Protein AF-A0A6I5C0L5-F1 (afdb_monomer_lite)

Radius of gyration: 18.96 Å; chains: 1; bounding box: 39×38×45 Å

Secondary structure (DSSP, 8-state):
---SPPS-----SSPPSEEE--S-SSHHHHHHHHTT--SEEE---BTTBTT---PPP-TTS-HHHHHHHHHHHTT----TT--PPPPPSSPPSSTTPPP-----SSGGGSPPTT-

Structure (mmCIF, N/CA/C/O backbone):
data_AF-A0A6I5C0L5-F1
#
_entry.id   AF-A0A6I5C0L5-F1
#
loop_
_atom_site.group_PDB
_atom_site.id
_atom_site.type_symbol
_atom_site.label_atom_id
_atom_site.label_alt_id
_atom_site.label_comp_id
_atom_site.label_asym_id
_atom_site.label_entity_id
_atom_site.label_seq_id
_atom_site.pdbx_PDB_ins_code
_atom_site.Cartn_x
_atom_site.Cartn_y
_atom_site.Cartn_z
_atom_site.occupancy
_atom_site.B_iso_or_equiv
_atom_site.auth_seq_id
_atom_site.auth_comp_id
_atom_site.auth_asym_id
_atom_site.auth_atom_id
_atom_site.pdbx_PDB_model_num
ATOM 1 N N . PRO A 1 1 ? 7.438 11.434 10.493 1.00 45.00 1 PRO A N 1
ATOM 2 C CA . PRO A 1 1 ? 8.379 10.329 10.802 1.00 45.00 1 PRO A CA 1
ATOM 3 C C . PRO A 1 1 ? 7.677 8.964 10.660 1.00 45.00 1 PRO A C 1
ATOM 5 O O . PRO A 1 1 ? 6.575 8.820 11.174 1.00 45.00 1 PRO A O 1
ATOM 8 N N . GLY A 1 2 ? 8.251 8.012 9.911 1.00 60.47 2 GLY A N 1
ATOM 9 C CA . GLY A 1 2 ? 7.703 6.647 9.762 1.00 60.47 2 GLY A CA 1
ATOM 10 C C . GLY A 1 2 ? 7.030 6.299 8.424 1.00 60.47 2 GLY A C 1
ATOM 11 O O . GLY A 1 2 ? 6.466 5.222 8.307 1.00 60.47 2 GLY A O 1
ATOM 12 N N . ARG A 1 3 ? 7.082 7.180 7.414 1.00 70.56 3 ARG A N 1
ATOM 13 C CA . ARG A 1 3 ? 6.610 6.896 6.038 1.00 70.56 3 ARG A CA 1
ATOM 14 C C . ARG A 1 3 ? 7.739 6.861 5.002 1.00 70.56 3 ARG A C 1
ATOM 16 O O . ARG A 1 3 ? 7.475 6.986 3.819 1.00 70.56 3 ARG A O 1
ATOM 23 N N . ALA A 1 4 ? 8.992 6.800 5.444 1.00 85.50 4 ALA A N 1
ATOM 24 C CA . ALA A 1 4 ? 10.105 6.637 4.518 1.00 85.50 4 ALA A CA 1
ATOM 25 C C . ALA A 1 4 ? 10.181 5.176 4.069 1.00 85.50 4 ALA A C 1
ATOM 27 O O . ALA A 1 4 ? 9.838 4.278 4.843 1.00 85.50 4 ALA A O 1
ATOM 28 N N . VAL A 1 5 ? 10.680 4.954 2.856 1.00 89.38 5 VAL A N 1
ATOM 29 C CA . VAL A 1 5 ? 11.069 3.617 2.409 1.00 89.38 5 VAL A CA 1
ATOM 30 C C . VAL A 1 5 ? 12.150 3.097 3.366 1.00 89.38 5 VAL A C 1
ATOM 32 O O . VAL A 1 5 ? 13.099 3.838 3.646 1.00 89.38 5 VAL A O 1
ATOM 35 N N . PRO A 1 6 ? 12.019 1.874 3.910 1.00 89.62 6 PRO A N 1
ATOM 36 C CA . PRO A 1 6 ? 13.048 1.307 4.773 1.00 89.62 6 PRO A CA 1
ATOM 37 C C . PRO A 1 6 ? 14.347 1.070 3.989 1.00 89.62 6 PRO A C 1
ATOM 39 O O . PRO A 1 6 ? 14.329 0.887 2.776 1.00 89.62 6 PRO A O 1
ATOM 42 N N . GLY A 1 7 ? 15.487 1.074 4.682 1.00 89.12 7 GLY A N 1
ATOM 43 C CA . GLY A 1 7 ? 16.784 0.818 4.042 1.00 89.12 7 GLY A CA 1
ATOM 44 C C . GLY A 1 7 ? 16.959 -0.631 3.573 1.00 89.12 7 GLY A C 1
ATOM 45 O O . GLY A 1 7 ? 17.709 -0.881 2.634 1.00 89.12 7 GLY A O 1
ATOM 46 N N . GLU A 1 8 ? 16.248 -1.569 4.201 1.00 90.94 8 GLU A N 1
ATOM 47 C CA . GLU A 1 8 ? 16.298 -3.001 3.912 1.00 90.94 8 GLU A CA 1
ATOM 48 C C . GLU A 1 8 ? 14.942 -3.674 4.185 1.00 90.94 8 GLU A C 1
ATOM 50 O O . GLU A 1 8 ? 14.106 -3.147 4.924 1.00 90.94 8 GLU A O 1
ATOM 55 N N . LEU A 1 9 ? 14.729 -4.852 3.591 1.00 91.12 9 LEU A N 1
ATOM 56 C CA . LEU A 1 9 ? 13.596 -5.729 3.887 1.00 91.12 9 LEU A CA 1
ATOM 57 C C . LEU A 1 9 ? 14.117 -6.990 4.570 1.00 91.12 9 LEU A C 1
ATOM 59 O O . LEU A 1 9 ? 14.944 -7.701 4.004 1.00 91.12 9 LEU A O 1
ATOM 63 N N . ALA A 1 10 ? 13.579 -7.311 5.745 1.00 91.62 10 ALA A N 1
ATOM 64 C CA . ALA A 1 10 ? 13.880 -8.547 6.469 1.00 91.62 10 ALA A CA 1
ATOM 65 C C . ALA A 1 10 ? 13.147 -9.764 5.861 1.00 91.62 10 ALA A C 1
ATOM 67 O O . ALA A 1 10 ? 12.440 -10.496 6.552 1.00 91.62 10 ALA A O 1
ATOM 68 N N . TRP A 1 11 ? 13.266 -9.959 4.544 1.00 94.25 11 TRP A N 1
ATOM 69 C CA . TRP A 1 11 ? 12.692 -11.100 3.834 1.00 94.25 11 TRP A CA 1
ATOM 70 C C . TRP A 1 11 ? 13.677 -12.271 3.836 1.00 94.25 11 TRP A C 1
ATOM 72 O O . TRP A 1 11 ? 14.730 -12.205 3.207 1.00 94.25 11 TRP A O 1
ATOM 82 N N . ALA A 1 12 ? 13.326 -13.349 4.536 1.00 94.31 12 ALA A N 1
ATOM 83 C CA . ALA A 1 12 ? 14.148 -14.560 4.634 1.00 94.31 12 ALA A CA 1
ATOM 84 C C . ALA A 1 12 ? 13.700 -15.690 3.684 1.00 94.31 12 ALA A C 1
ATOM 86 O O . ALA A 1 12 ? 14.277 -16.775 3.699 1.00 94.31 12 ALA A O 1
ATOM 87 N N . GLY A 1 13 ? 12.646 -15.462 2.895 1.00 94.94 13 GLY A N 1
ATOM 88 C CA . GLY A 1 13 ? 12.124 -16.439 1.944 1.00 94.94 13 GLY A CA 1
ATOM 89 C C . GLY A 1 13 ? 12.907 -16.482 0.625 1.00 94.94 13 GLY A C 1
ATOM 90 O O . GLY A 1 13 ? 13.796 -15.658 0.394 1.00 94.94 13 GLY A O 1
ATOM 91 N N . PRO A 1 14 ? 12.561 -17.413 -0.282 1.00 97.19 14 PRO A N 1
ATOM 92 C CA . PRO A 1 14 ? 13.064 -17.382 -1.655 1.00 97.19 14 PRO A CA 1
ATOM 93 C C . PRO A 1 14 ? 12.613 -16.101 -2.387 1.00 97.19 14 PRO A C 1
ATOM 95 O O . PRO A 1 14 ? 11.717 -15.404 -1.897 1.00 97.19 14 PRO A O 1
ATOM 98 N N . PRO A 1 15 ? 13.195 -15.783 -3.562 1.00 97.81 15 PRO A N 1
ATOM 99 C CA . PRO A 1 15 ? 12.681 -14.720 -4.420 1.00 97.81 15 PRO A CA 1
ATOM 100 C C . PRO A 1 15 ? 11.169 -14.882 -4.646 1.00 97.81 15 PRO A C 1
ATOM 102 O O . PRO A 1 15 ? 10.743 -15.970 -5.041 1.00 97.81 15 PRO A O 1
ATOM 105 N N . PRO A 1 16 ? 10.347 -13.860 -4.354 1.00 97.81 16 PRO A N 1
ATOM 106 C CA . PRO A 1 16 ? 8.900 -13.997 -4.454 1.00 97.81 16 PRO A CA 1
ATOM 107 C C . PRO A 1 16 ? 8.448 -14.005 -5.917 1.00 97.81 16 PRO A C 1
ATOM 109 O O . PRO A 1 16 ? 9.027 -13.325 -6.758 1.00 97.81 16 PRO A O 1
ATOM 112 N N . ASP A 1 17 ? 7.361 -14.700 -6.240 1.00 98.06 17 ASP A N 1
ATOM 113 C CA . ASP A 1 17 ? 6.811 -14.650 -7.603 1.00 98.06 17 ASP A CA 1
ATOM 114 C C . ASP A 1 17 ? 6.358 -13.231 -7.978 1.00 98.06 17 ASP A C 1
ATOM 116 O O . ASP A 1 17 ? 6.529 -12.781 -9.112 1.00 98.06 17 ASP A O 1
ATOM 120 N N . VAL A 1 18 ? 5.810 -12.494 -7.008 1.00 97.69 18 VAL A N 1
ATOM 121 C CA . VAL A 1 18 ? 5.331 -11.124 -7.191 1.00 97.69 18 VAL A CA 1
ATOM 122 C C . VAL A 1 18 ? 5.768 -10.250 -6.020 1.00 97.69 18 VAL A C 1
ATOM 124 O O . VAL A 1 18 ? 5.573 -10.606 -4.860 1.00 97.69 18 VAL A O 1
ATOM 127 N N . ALA A 1 19 ? 6.301 -9.073 -6.330 1.00 97.25 19 ALA A N 1
ATOM 128 C CA . ALA A 1 19 ? 6.482 -7.977 -5.385 1.00 97.25 19 ALA A CA 1
ATOM 129 C C . ALA A 1 19 ? 5.622 -6.782 -5.821 1.00 97.25 19 ALA A C 1
ATOM 131 O O . ALA A 1 19 ? 5.560 -6.473 -7.010 1.00 97.25 19 ALA A O 1
ATOM 132 N N . VAL A 1 20 ? 4.965 -6.103 -4.878 1.00 97.56 20 VAL A N 1
ATOM 133 C CA . VAL A 1 20 ? 4.041 -4.992 -5.165 1.00 97.56 20 VAL A CA 1
ATOM 134 C C . VAL A 1 20 ? 4.457 -3.754 -4.376 1.00 97.56 20 VAL A C 1
ATOM 136 O O . VAL A 1 20 ? 4.538 -3.802 -3.149 1.00 97.56 20 VAL A O 1
ATOM 139 N N . ASP A 1 21 ? 4.707 -2.643 -5.068 1.00 96.56 21 ASP A N 1
ATOM 140 C CA . ASP A 1 21 ? 4.977 -1.344 -4.455 1.00 96.56 21 ASP A CA 1
ATOM 141 C C . ASP A 1 21 ? 3.677 -0.560 -4.231 1.00 96.56 21 ASP A C 1
ATOM 143 O O . ASP A 1 21 ? 3.133 0.054 -5.149 1.00 96.56 21 ASP A O 1
ATOM 147 N N . LEU A 1 22 ? 3.194 -0.572 -2.987 1.00 94.94 22 LEU A N 1
ATOM 148 C CA . LEU A 1 22 ? 2.097 0.277 -2.501 1.00 94.94 22 LEU A CA 1
ATOM 149 C C . LEU A 1 22 ? 2.601 1.334 -1.505 1.00 94.94 22 LEU A C 1
ATOM 151 O O . LEU A 1 22 ? 1.891 1.707 -0.573 1.00 94.94 22 LEU A O 1
ATOM 155 N N . HIS A 1 23 ? 3.856 1.766 -1.646 1.00 90.56 23 HIS A N 1
ATOM 156 C CA . HIS A 1 23 ? 4.475 2.741 -0.753 1.00 90.56 23 HIS A CA 1
ATOM 157 C C . HIS A 1 23 ? 4.750 4.067 -1.457 1.00 90.56 23 HIS A C 1
ATOM 159 O O . HIS A 1 23 ? 4.318 5.125 -0.997 1.00 90.56 23 HIS A O 1
ATOM 165 N N . GLY A 1 24 ? 5.516 4.011 -2.545 1.00 81.44 24 GLY A N 1
ATOM 166 C CA . GLY A 1 24 ? 6.034 5.185 -3.234 1.00 81.44 24 GLY A CA 1
ATOM 167 C C . GLY A 1 24 ? 5.776 5.142 -4.732 1.00 81.44 24 GLY A C 1
ATOM 168 O O . GLY A 1 24 ? 5.012 4.326 -5.236 1.00 81.44 24 GLY A O 1
ATOM 169 N N . ASN A 1 25 ? 6.411 6.066 -5.445 1.00 86.38 25 ASN A N 1
ATOM 170 C CA . ASN A 1 25 ? 6.267 6.211 -6.891 1.00 86.38 25 ASN A CA 1
ATOM 171 C C . ASN A 1 25 ? 7.605 6.182 -7.626 1.00 86.38 25 ASN A C 1
ATOM 173 O O . ASN A 1 25 ? 7.713 6.732 -8.720 1.00 86.38 25 ASN A O 1
ATOM 177 N N . GLY A 1 26 ? 8.654 5.642 -7.003 1.00 92.00 26 GLY A N 1
ATOM 178 C CA . GLY A 1 26 ? 9.993 5.905 -7.487 1.00 92.00 26 GLY A CA 1
ATOM 179 C C . GLY A 1 26 ? 11.090 5.000 -6.946 1.00 92.00 26 GLY A C 1
ATOM 180 O O . GLY A 1 26 ? 10.851 4.029 -6.228 1.00 92.00 26 GLY A O 1
ATOM 181 N N . PRO A 1 27 ? 12.347 5.329 -7.288 1.00 95.69 27 PRO A N 1
ATOM 182 C CA . PRO A 1 27 ? 13.456 4.396 -7.164 1.00 95.69 27 PRO A CA 1
ATOM 183 C C . PRO A 1 27 ? 13.738 3.832 -5.773 1.00 95.69 27 PRO A C 1
ATOM 185 O O . PRO A 1 27 ? 14.180 2.685 -5.735 1.00 95.69 27 PRO A O 1
ATOM 188 N N . PRO A 1 28 ? 13.545 4.558 -4.651 1.00 94.88 28 PRO A N 1
ATOM 189 C CA . PRO A 1 28 ? 13.832 3.994 -3.337 1.00 94.88 28 PRO A CA 1
ATOM 190 C C . PRO A 1 28 ? 13.078 2.683 -3.075 1.00 94.88 28 PRO A C 1
ATOM 192 O O . PRO A 1 28 ? 13.710 1.684 -2.741 1.00 94.88 28 PRO A O 1
ATOM 195 N N . SER A 1 29 ? 11.760 2.646 -3.294 1.00 95.19 29 SER A N 1
ATOM 196 C CA . SER A 1 29 ? 10.941 1.444 -3.090 1.00 95.19 29 SER A CA 1
ATOM 197 C C . SER A 1 29 ? 11.100 0.437 -4.230 1.00 95.19 29 SER A C 1
ATOM 199 O O . SER A 1 29 ? 11.224 -0.760 -3.971 1.00 95.19 29 SER A O 1
ATOM 201 N N . HIS A 1 30 ? 11.219 0.903 -5.480 1.00 96.56 30 HIS A N 1
ATOM 202 C CA . HIS A 1 30 ? 11.436 0.023 -6.634 1.00 96.56 30 HIS A CA 1
ATOM 203 C C . HIS A 1 30 ? 12.714 -0.810 -6.491 1.00 96.56 30 HIS A C 1
ATOM 205 O O . HIS A 1 30 ? 12.692 -2.021 -6.691 1.00 96.56 30 HIS A O 1
ATOM 211 N N . ARG A 1 31 ? 13.840 -0.171 -6.144 1.00 95.81 31 ARG A N 1
ATOM 212 C CA . ARG A 1 31 ? 15.141 -0.847 -6.011 1.00 95.81 31 ARG A CA 1
ATOM 213 C C . ARG A 1 31 ? 15.138 -1.831 -4.853 1.00 95.81 31 ARG A C 1
ATOM 215 O O . ARG A 1 31 ? 15.698 -2.915 -4.985 1.00 95.81 31 ARG A O 1
ATOM 222 N N . LEU A 1 32 ? 14.486 -1.462 -3.753 1.00 95.69 32 LEU A N 1
ATOM 223 C CA . LEU A 1 32 ? 14.363 -2.319 -2.586 1.00 95.69 32 LEU A CA 1
ATOM 224 C C . LEU A 1 32 ? 13.600 -3.611 -2.913 1.00 95.69 32 LEU A C 1
ATOM 226 O O . LEU A 1 32 ? 14.062 -4.697 -2.577 1.00 95.69 32 LEU A O 1
ATOM 230 N N . LEU A 1 33 ? 12.475 -3.508 -3.625 1.00 96.62 33 LEU A N 1
ATOM 231 C CA . LEU A 1 33 ? 11.709 -4.680 -4.056 1.00 96.62 33 LEU A CA 1
ATOM 232 C C . LEU A 1 33 ? 12.423 -5.466 -5.163 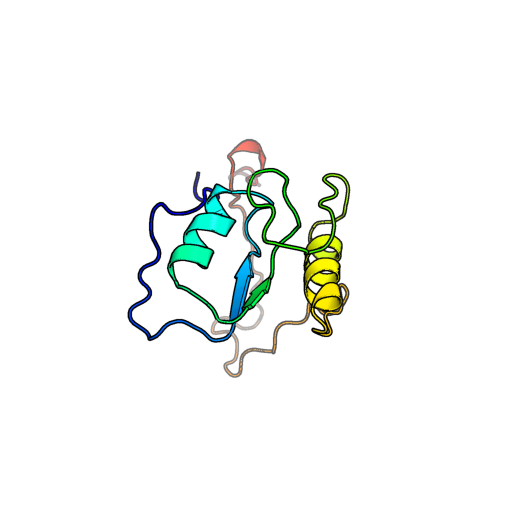1.00 96.62 33 LEU A C 1
ATOM 234 O O . LEU A 1 33 ? 12.439 -6.694 -5.126 1.00 96.62 33 LEU A O 1
ATOM 238 N N . ALA A 1 34 ? 13.067 -4.789 -6.117 1.00 95.88 34 ALA A N 1
ATOM 239 C CA . ALA A 1 34 ? 13.835 -5.439 -7.179 1.00 95.88 34 ALA A CA 1
ATOM 240 C C . ALA A 1 34 ? 15.016 -6.265 -6.636 1.00 95.88 34 ALA A C 1
ATOM 242 O O . ALA A 1 34 ? 15.353 -7.298 -7.214 1.00 95.88 34 ALA A O 1
ATOM 243 N N . ALA A 1 35 ? 15.614 -5.863 -5.507 1.00 96.00 35 ALA A N 1
ATOM 244 C CA . ALA A 1 35 ? 16.684 -6.614 -4.847 1.00 96.00 35 ALA A CA 1
ATOM 245 C C . ALA A 1 35 ? 16.237 -8.008 -4.363 1.00 96.00 35 ALA A C 1
ATOM 247 O O . ALA A 1 35 ? 17.063 -8.917 -4.281 1.00 96.00 35 ALA A O 1
ATOM 248 N N . LEU A 1 36 ? 14.934 -8.212 -4.126 1.00 96.44 36 LEU A N 1
ATOM 249 C CA . LEU A 1 36 ? 14.368 -9.533 -3.826 1.00 96.44 36 LEU A CA 1
ATOM 250 C C . LEU A 1 36 ? 14.334 -10.463 -5.053 1.00 96.44 36 LEU A C 1
ATOM 252 O O . LEU A 1 36 ? 14.080 -11.653 -4.896 1.00 96.44 36 LEU A O 1
ATOM 256 N N . ARG A 1 37 ? 14.619 -9.940 -6.256 1.00 96.38 37 ARG A N 1
ATOM 257 C CA . ARG A 1 37 ? 14.575 -10.632 -7.558 1.00 96.38 37 ARG A CA 1
ATOM 258 C C . ARG A 1 37 ? 13.229 -11.310 -7.847 1.00 96.38 37 ARG A C 1
ATOM 260 O O . ARG A 1 37 ? 13.215 -12.498 -8.174 1.00 96.38 37 ARG A O 1
ATOM 267 N N . PRO A 1 38 ? 12.104 -10.588 -7.728 1.00 97.62 38 PRO A N 1
ATOM 268 C CA . PRO A 1 38 ? 10.812 -11.190 -7.981 1.00 97.62 38 PRO A CA 1
ATOM 269 C C . PRO A 1 38 ? 10.645 -11.579 -9.453 1.00 97.62 38 PRO A C 1
ATOM 271 O O . PRO A 1 38 ? 11.216 -10.926 -10.329 1.00 97.62 38 PRO A O 1
ATOM 274 N N . ALA A 1 39 ? 9.806 -12.577 -9.744 1.00 97.00 39 ALA A N 1
ATOM 275 C CA . ALA A 1 39 ? 9.457 -12.881 -11.136 1.00 97.00 39 ALA A CA 1
ATOM 276 C C . ALA A 1 39 ? 8.658 -11.731 -11.781 1.00 97.00 39 ALA A C 1
ATOM 278 O O . ALA A 1 39 ? 8.781 -11.478 -12.980 1.00 97.00 39 ALA A O 1
ATOM 279 N N . ARG A 1 40 ? 7.859 -11.006 -10.985 1.00 97.06 40 ARG A N 1
ATOM 280 C CA . ARG A 1 40 ? 7.105 -9.814 -11.402 1.00 97.06 40 ARG A CA 1
ATOM 281 C C . ARG A 1 40 ? 7.176 -8.715 -10.342 1.00 97.06 40 ARG A C 1
ATOM 283 O O . ARG A 1 40 ? 6.978 -8.973 -9.158 1.00 97.06 40 ARG A O 1
ATOM 290 N N . LEU A 1 41 ? 7.386 -7.474 -10.774 1.00 97.44 41 LEU A N 1
ATOM 291 C CA . LEU A 1 41 ? 7.327 -6.286 -9.920 1.00 97.44 41 LEU A CA 1
ATOM 292 C C . LEU A 1 41 ? 6.177 -5.381 -10.370 1.00 97.44 41 LEU A C 1
ATOM 294 O O . LEU A 1 41 ? 6.175 -4.902 -11.503 1.00 97.44 41 LEU A O 1
ATOM 298 N N . PHE A 1 42 ? 5.204 -5.153 -9.488 1.00 98.12 42 PHE A N 1
ATOM 299 C CA . PHE A 1 42 ? 4.097 -4.228 -9.720 1.00 98.12 42 PHE A CA 1
ATOM 300 C C . PHE A 1 42 ? 4.443 -2.887 -9.093 1.00 98.12 42 PHE A C 1
ATOM 302 O O . PHE A 1 42 ? 4.577 -2.788 -7.876 1.00 98.12 42 PHE A O 1
ATOM 309 N N . ALA A 1 43 ? 4.596 -1.863 -9.919 1.00 98.06 43 ALA A N 1
ATOM 310 C CA . ALA A 1 43 ? 4.917 -0.514 -9.480 1.00 98.06 43 ALA A CA 1
ATOM 311 C C . ALA A 1 43 ? 4.517 0.487 -10.571 1.00 98.06 43 ALA A C 1
ATOM 313 O O . ALA A 1 43 ? 4.242 0.095 -11.704 1.00 98.06 43 ALA A O 1
ATOM 314 N N . PHE A 1 44 ? 4.472 1.776 -10.244 1.00 97.94 44 PHE A N 1
ATOM 315 C CA . PHE A 1 44 ? 4.287 2.817 -11.256 1.00 97.94 44 PHE A CA 1
ATOM 316 C C . PHE A 1 44 ? 5.537 2.937 -12.141 1.00 97.94 44 PHE A C 1
ATOM 318 O O . PHE A 1 44 ? 6.660 2.758 -11.663 1.00 97.94 44 PHE A O 1
ATOM 325 N N . ALA A 1 45 ? 5.364 3.267 -13.425 1.00 97.12 45 ALA A N 1
ATOM 326 C CA . ALA A 1 45 ? 6.506 3.576 -14.281 1.00 97.12 45 ALA A CA 1
ATOM 327 C C . ALA A 1 45 ? 7.252 4.804 -13.752 1.00 97.12 45 ALA A C 1
ATOM 329 O O . ALA A 1 45 ? 6.652 5.772 -13.274 1.00 97.12 45 ALA A O 1
ATOM 330 N N . HIS A 1 46 ? 8.580 4.774 -13.860 1.00 97.25 46 HIS A N 1
ATOM 331 C CA . HIS A 1 46 ? 9.416 5.878 -13.412 1.00 97.25 46 HIS A CA 1
ATOM 332 C C . HIS A 1 46 ? 10.706 5.986 -14.253 1.00 97.25 46 HIS A C 1
ATOM 334 O O . HIS A 1 46 ? 11.387 4.974 -14.439 1.00 97.25 46 HIS A O 1
ATOM 340 N N . PRO A 1 47 ? 11.126 7.193 -14.698 1.00 95.88 47 PRO A N 1
ATOM 341 C CA . PRO A 1 47 ? 12.293 7.374 -15.579 1.00 95.88 47 PRO A CA 1
ATOM 342 C C . PRO A 1 47 ? 13.608 6.777 -15.053 1.00 95.88 47 PRO A C 1
ATOM 344 O O . PRO A 1 47 ? 14.420 6.263 -15.813 1.00 95.88 47 PRO A O 1
ATOM 347 N N . TRP A 1 48 ? 13.826 6.823 -13.737 1.00 96.75 48 TRP A N 1
ATOM 348 C CA . TRP A 1 48 ? 15.015 6.256 -13.078 1.00 96.75 48 TRP A CA 1
ATOM 349 C C . TRP A 1 48 ? 14.956 4.741 -12.806 1.00 96.75 48 TRP A C 1
ATOM 351 O O . TRP A 1 48 ? 15.883 4.193 -12.208 1.00 96.75 48 TRP A O 1
ATOM 361 N N . THR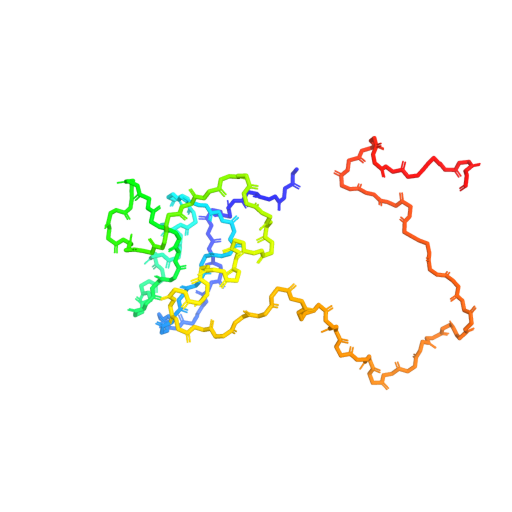 A 1 49 ? 13.883 4.069 -13.223 1.00 95.88 49 THR A N 1
ATOM 362 C CA . THR A 1 49 ? 13.730 2.605 -13.203 1.00 95.88 49 THR A CA 1
ATOM 363 C C . THR A 1 49 ? 12.995 2.152 -14.473 1.00 95.88 49 THR A C 1
ATOM 365 O O . THR A 1 49 ? 11.870 1.662 -14.390 1.00 95.88 49 THR A O 1
ATOM 368 N N . PRO A 1 50 ? 13.604 2.329 -15.660 1.00 93.62 50 PRO A N 1
ATOM 369 C CA . PRO A 1 50 ? 12.921 2.173 -16.948 1.00 93.62 50 PRO A CA 1
ATOM 370 C C . PRO A 1 50 ? 12.495 0.732 -17.271 1.00 93.62 50 PRO A C 1
ATOM 372 O O . PRO A 1 50 ? 11.697 0.530 -18.174 1.00 93.62 50 PRO A O 1
ATOM 375 N N . GLY A 1 51 ? 12.995 -0.269 -16.537 1.00 91.62 51 GLY A N 1
ATOM 376 C CA . GLY A 1 51 ? 12.557 -1.665 -16.671 1.00 91.62 51 GLY A CA 1
ATOM 377 C C . GLY A 1 51 ? 11.191 -1.970 -16.043 1.00 91.62 51 GLY A C 1
ATOM 378 O O . GLY A 1 51 ? 10.766 -3.119 -16.064 1.00 91.62 51 GLY A O 1
ATOM 379 N N . ILE A 1 52 ? 10.524 -0.975 -15.449 1.00 95.06 52 ILE A N 1
ATOM 380 C CA . ILE A 1 52 ? 9.181 -1.099 -14.873 1.00 95.06 52 ILE A CA 1
ATOM 381 C C . ILE A 1 52 ? 8.197 -0.397 -15.811 1.00 95.06 52 ILE A C 1
ATOM 383 O O . ILE A 1 52 ? 8.194 0.829 -15.902 1.00 95.06 52 ILE A O 1
ATOM 387 N N . GLU A 1 53 ? 7.352 -1.177 -16.485 1.00 93.19 53 GLU A N 1
ATOM 388 C CA . GLU A 1 53 ? 6.400 -0.689 -17.498 1.00 93.19 53 GLU A CA 1
ATOM 389 C C . GLU A 1 53 ? 5.125 -0.044 -16.945 1.00 93.19 53 GLU A C 1
ATOM 391 O O . GLU A 1 53 ? 4.354 0.481 -17.737 1.00 93.19 53 GLU A O 1
ATOM 396 N N . GLY A 1 54 ? 4.854 -0.158 -15.640 1.00 96.19 54 GLY A N 1
ATOM 397 C CA . GLY A 1 54 ? 3.548 0.112 -15.028 1.00 96.19 54 GLY A CA 1
ATOM 398 C C . GLY A 1 54 ? 2.897 1.460 -15.368 1.00 96.19 54 GLY A C 1
ATOM 399 O O . GLY A 1 54 ? 3.454 2.306 -16.060 1.00 96.19 54 GLY A O 1
ATOM 400 N N . PRO A 1 55 ? 1.684 1.728 -14.870 1.00 97.38 55 PRO A N 1
ATOM 401 C CA . PRO A 1 55 ? 0.972 2.923 -15.290 1.00 97.38 55 PRO A CA 1
ATOM 402 C C . PRO A 1 55 ? 1.704 4.194 -14.824 1.00 97.38 55 PRO A C 1
ATOM 404 O O . PRO A 1 55 ? 2.563 4.155 -13.941 1.00 97.38 55 PRO A O 1
ATOM 407 N N . ASN A 1 56 ? 1.347 5.348 -15.390 1.00 96.06 56 ASN A N 1
ATOM 408 C CA . ASN A 1 56 ? 1.904 6.630 -14.953 1.00 96.06 56 ASN A CA 1
ATOM 409 C C . ASN A 1 56 ? 1.405 7.017 -13.551 1.00 96.06 56 ASN A C 1
ATOM 411 O O . ASN A 1 56 ? 0.255 6.737 -13.176 1.00 96.06 56 ASN A O 1
ATOM 415 N N . TRP A 1 57 ? 2.266 7.696 -12.792 1.00 95.25 57 TRP A N 1
ATOM 416 C CA . TRP A 1 57 ? 1.913 8.314 -11.516 1.00 95.25 57 TRP A CA 1
ATOM 417 C C . TRP A 1 57 ? 1.229 9.671 -11.724 1.00 95.25 57 TRP A C 1
ATOM 419 O O . TRP A 1 57 ? 1.747 10.517 -12.450 1.00 95.25 57 TRP A O 1
ATOM 429 N N . PHE A 1 58 ? 0.122 9.906 -11.015 1.00 94.81 58 PHE A N 1
ATOM 430 C CA . PHE A 1 58 ? -0.567 11.200 -10.959 1.00 94.81 58 PHE A CA 1
ATOM 431 C C . PHE A 1 58 ? -0.708 11.641 -9.494 1.00 94.81 58 PHE A C 1
ATOM 433 O O . PHE A 1 58 ? -1.263 10.916 -8.656 1.00 94.81 58 PHE A O 1
ATOM 440 N N . ALA A 1 59 ? -0.159 12.809 -9.155 1.00 92.31 59 ALA A N 1
ATOM 441 C CA . ALA A 1 59 ? -0.057 13.271 -7.768 1.00 92.31 59 ALA A CA 1
ATOM 442 C C . ALA A 1 59 ? -1.410 13.733 -7.205 1.00 92.31 59 ALA A C 1
ATOM 444 O O . ALA A 1 59 ? -1.674 13.576 -6.017 1.00 92.31 59 ALA A O 1
ATOM 445 N N . GLU A 1 60 ? -2.280 14.231 -8.074 1.00 95.69 60 GLU A N 1
ATOM 446 C CA . GLU A 1 60 ? -3.591 14.796 -7.758 1.00 95.69 60 GLU A CA 1
ATOM 447 C C . GLU A 1 60 ? -4.671 13.717 -7.600 1.00 95.69 60 GLU A C 1
ATOM 449 O O . GLU A 1 60 ? -5.762 13.988 -7.105 1.00 95.69 60 GLU A O 1
ATOM 454 N N . GLU A 1 61 ? -4.375 12.484 -8.014 1.00 95.75 61 GLU A N 1
ATOM 455 C CA . GLU A 1 61 ? -5.296 11.359 -7.895 1.00 95.75 61 GLU A CA 1
ATOM 456 C C . GLU A 1 61 ? -5.578 11.028 -6.423 1.00 95.75 61 GLU A C 1
ATOM 458 O O . GLU A 1 61 ? -4.686 11.048 -5.566 1.00 95.75 61 GLU A O 1
ATOM 463 N N . HIS A 1 62 ? -6.826 10.684 -6.116 1.00 96.00 62 HIS A N 1
ATOM 464 C CA . HIS A 1 62 ? -7.167 10.215 -4.782 1.00 96.00 62 HIS A CA 1
ATOM 465 C C . HIS A 1 62 ? -6.437 8.894 -4.500 1.00 96.00 62 HIS A C 1
ATOM 467 O O . HIS A 1 62 ? -6.419 7.984 -5.327 1.00 96.00 62 HIS A O 1
ATOM 473 N N . GLU A 1 63 ? -5.831 8.777 -3.317 1.00 94.38 63 GLU A N 1
ATOM 474 C CA . GLU A 1 63 ? -4.875 7.708 -2.997 1.00 94.38 63 GLU A CA 1
ATOM 475 C C . GLU A 1 63 ? -5.428 6.300 -3.248 1.00 94.38 63 GLU A C 1
ATOM 477 O O . GLU A 1 63 ? -4.785 5.456 -3.863 1.00 94.38 63 GLU A O 1
ATOM 482 N N . ARG A 1 64 ? -6.668 6.073 -2.832 1.00 95.81 64 ARG A N 1
ATOM 483 C CA . ARG A 1 64 ? -7.381 4.819 -3.060 1.00 95.81 64 ARG A CA 1
ATOM 484 C C . ARG A 1 64 ? -7.527 4.463 -4.540 1.00 95.81 64 ARG A C 1
ATOM 486 O O . ARG A 1 64 ? -7.287 3.320 -4.917 1.00 95.81 64 ARG A O 1
ATOM 493 N N . ASP A 1 65 ? -7.915 5.432 -5.364 1.00 96.94 65 ASP A N 1
ATOM 494 C CA . ASP A 1 65 ? -8.138 5.216 -6.794 1.00 96.94 65 ASP A CA 1
ATOM 495 C C . ASP A 1 65 ? -6.807 4.958 -7.502 1.00 96.94 65 ASP A C 1
ATOM 497 O O . ASP A 1 65 ? -6.714 4.036 -8.313 1.00 96.94 65 ASP A O 1
ATOM 501 N N . ARG A 1 66 ? -5.751 5.664 -7.078 1.00 97.06 66 ARG A N 1
ATOM 502 C CA . ARG A 1 66 ? -4.375 5.451 -7.529 1.00 97.06 66 ARG A CA 1
ATOM 503 C C . ARG A 1 66 ? -3.926 4.007 -7.338 1.00 97.06 66 ARG A C 1
ATOM 505 O O . ARG A 1 66 ? -3.487 3.365 -8.293 1.00 97.06 66 ARG A O 1
ATOM 512 N N . TRP A 1 67 ? -4.041 3.478 -6.123 1.00 96.44 67 TRP A N 1
ATOM 513 C CA . TRP A 1 67 ? -3.597 2.114 -5.838 1.00 96.44 67 TRP A CA 1
ATOM 514 C C . TRP A 1 67 ? -4.481 1.064 -6.524 1.00 96.44 67 TRP A C 1
ATOM 516 O O . TRP A 1 67 ? -3.957 0.096 -7.071 1.00 96.44 67 TRP A O 1
ATOM 526 N N . CYS A 1 68 ? -5.800 1.280 -6.602 1.00 97.50 68 CYS A N 1
ATOM 527 C CA . CYS A 1 68 ? -6.684 0.383 -7.354 1.00 97.50 68 CYS A CA 1
ATOM 528 C C . CYS A 1 68 ? -6.346 0.374 -8.852 1.00 97.50 68 CYS A C 1
ATOM 530 O O . CYS A 1 68 ? -6.347 -0.680 -9.482 1.00 97.50 68 CYS A O 1
ATOM 532 N N . ARG A 1 69 ? -6.026 1.533 -9.438 1.00 97.44 69 ARG A N 1
ATOM 533 C CA . ARG A 1 69 ? -5.604 1.648 -10.840 1.00 97.44 69 ARG A CA 1
ATOM 534 C C . ARG A 1 69 ? -4.290 0.916 -11.103 1.00 97.44 69 ARG A C 1
ATOM 536 O O . ARG A 1 69 ? -4.182 0.253 -12.132 1.00 97.44 69 ARG A O 1
ATOM 543 N N . LEU A 1 70 ? -3.326 0.995 -10.182 1.00 97.81 70 LEU A N 1
ATOM 544 C CA . LEU A 1 70 ? -2.089 0.213 -10.259 1.00 97.81 70 LEU A CA 1
ATOM 545 C C . LEU A 1 70 ? -2.384 -1.288 -10.307 1.00 97.81 70 LEU A C 1
ATOM 547 O O . LEU A 1 70 ? -1.907 -1.976 -11.202 1.00 97.81 70 LEU A O 1
ATOM 551 N N . LEU A 1 71 ? -3.192 -1.790 -9.373 1.00 98.00 71 LEU A N 1
ATOM 552 C CA . LEU A 1 71 ? -3.536 -3.211 -9.301 1.00 98.00 71 LEU A CA 1
ATOM 553 C C . LEU A 1 71 ? -4.261 -3.690 -10.567 1.00 98.00 71 LEU A C 1
ATOM 555 O O . LEU A 1 71 ? -3.861 -4.692 -11.164 1.00 98.00 71 LEU A O 1
ATOM 559 N N . ARG A 1 72 ? -5.245 -2.919 -11.045 1.00 98.31 72 ARG A N 1
ATOM 560 C CA . ARG A 1 72 ? -5.989 -3.224 -12.277 1.00 98.31 72 ARG A CA 1
ATOM 561 C C . ARG A 1 72 ? -5.099 -3.261 -13.515 1.00 98.31 72 ARG A C 1
ATOM 563 O O . ARG A 1 72 ? -5.310 -4.115 -14.370 1.00 98.31 72 ARG A O 1
ATOM 570 N N . TRP A 1 73 ? -4.088 -2.392 -13.608 1.00 98.19 73 TRP A N 1
ATOM 571 C CA . TRP A 1 73 ? -3.117 -2.428 -14.711 1.00 98.19 73 TRP A CA 1
ATOM 572 C C . TRP A 1 73 ? -2.418 -3.789 -14.827 1.00 98.19 73 TRP A C 1
ATOM 574 O O . TRP A 1 73 ? -2.162 -4.266 -15.928 1.00 98.19 73 TRP A O 1
ATOM 584 N N . TYR A 1 74 ? -2.162 -4.445 -13.693 1.00 97.81 74 TYR A N 1
ATOM 585 C CA . TYR A 1 74 ? -1.533 -5.765 -13.637 1.00 97.81 74 TYR A CA 1
ATOM 586 C C . TYR A 1 74 ? -2.529 -6.936 -13.605 1.00 97.81 74 TYR A C 1
ATOM 588 O O . TYR A 1 74 ? -2.115 -8.081 -13.393 1.00 97.81 74 TYR A O 1
ATOM 596 N N . GLY A 1 75 ? -3.818 -6.665 -13.845 1.00 97.44 75 GLY A N 1
ATOM 597 C CA . GLY A 1 75 ? -4.883 -7.667 -13.910 1.00 97.44 75 GLY A CA 1
ATOM 598 C C . GLY A 1 75 ? -5.433 -8.104 -12.552 1.00 97.44 75 GLY A C 1
ATOM 599 O O . GLY A 1 75 ? -6.049 -9.161 -12.468 1.00 97.44 75 GLY A O 1
ATOM 600 N N . VAL A 1 76 ? -5.193 -7.332 -11.488 1.00 97.88 76 VAL A N 1
ATOM 601 C CA . VAL A 1 76 ? -5.772 -7.585 -10.164 1.00 97.88 76 VAL A CA 1
ATOM 602 C C . VAL A 1 76 ? -7.033 -6.744 -10.004 1.00 97.88 76 VAL A C 1
ATOM 604 O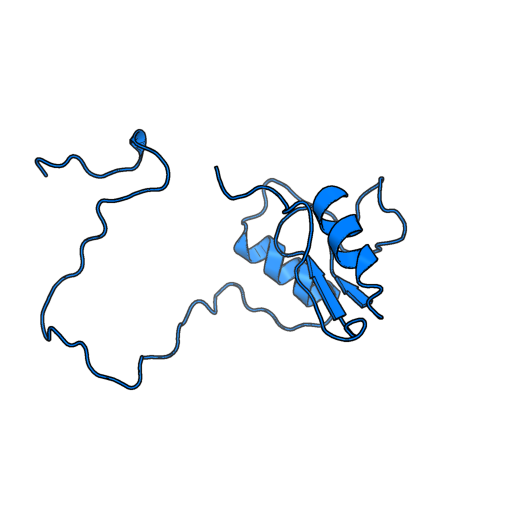 O . VAL A 1 76 ? -6.976 -5.512 -10.049 1.00 97.88 76 VAL A O 1
ATOM 607 N N . ASP A 1 77 ? -8.165 -7.408 -9.782 1.00 97.31 77 ASP A N 1
ATOM 608 C CA . ASP A 1 77 ? -9.412 -6.729 -9.449 1.00 97.31 77 ASP A CA 1
ATOM 609 C C . ASP A 1 77 ? -9.262 -5.994 -8.114 1.00 97.31 77 ASP A C 1
ATOM 611 O O . ASP A 1 77 ? -8.890 -6.566 -7.090 1.00 97.31 77 ASP A O 1
ATOM 615 N N . ALA A 1 78 ? -9.546 -4.697 -8.136 1.00 97.12 78 ALA A N 1
ATOM 616 C CA . ALA A 1 78 ? -9.517 -3.835 -6.967 1.00 97.12 78 ALA A CA 1
ATOM 617 C C . ALA A 1 78 ? -10.705 -2.882 -7.048 1.00 97.12 78 ALA A C 1
ATOM 619 O O . ALA A 1 78 ? -10.887 -2.229 -8.076 1.00 97.12 78 ALA A O 1
ATOM 620 N N . ASP A 1 79 ? -11.520 -2.799 -6.000 1.00 95.44 79 ASP A N 1
ATOM 621 C CA . ASP A 1 79 ? -12.665 -1.892 -5.932 1.00 95.44 79 ASP A CA 1
ATOM 622 C C . ASP A 1 79 ? -12.388 -0.752 -4.934 1.00 95.44 79 ASP A C 1
ATOM 624 O O . ASP A 1 79 ? -12.262 -1.008 -3.736 1.00 95.44 79 ASP A O 1
ATOM 628 N N . PRO A 1 80 ? -12.321 0.520 -5.376 1.00 95.69 80 PRO A N 1
ATOM 629 C CA . PRO A 1 80 ? -12.137 1.646 -4.472 1.00 95.69 80 PRO A CA 1
ATOM 630 C C . PRO A 1 80 ? -13.322 1.855 -3.515 1.00 95.69 80 PRO A C 1
ATOM 632 O O . PRO A 1 80 ? -13.207 2.634 -2.575 1.00 95.69 80 PRO A O 1
ATOM 635 N N . VAL A 1 81 ? -14.480 1.222 -3.696 1.00 95.25 81 VAL A N 1
ATOM 636 C CA . VAL A 1 81 ? -15.558 1.315 -2.695 1.00 95.25 81 VAL A CA 1
ATOM 637 C C . VAL A 1 81 ? -15.583 0.141 -1.718 1.00 95.25 81 VAL A C 1
ATOM 639 O O . VAL A 1 81 ? -16.325 0.201 -0.732 1.00 95.25 81 VAL A O 1
ATOM 642 N N . ASP A 1 82 ? -14.733 -0.872 -1.910 1.00 94.31 82 ASP A N 1
ATOM 643 C CA . ASP A 1 82 ? -14.607 -1.985 -0.973 1.00 94.31 82 ASP A CA 1
ATOM 644 C C . ASP A 1 82 ? -13.692 -1.628 0.204 1.00 94.31 82 ASP A C 1
ATOM 646 O O . ASP A 1 82 ? -12.494 -1.896 0.237 1.00 94.31 82 ASP A O 1
ATOM 650 N N . LEU A 1 83 ? -14.285 -0.946 1.182 1.00 92.25 83 LEU A N 1
ATOM 651 C CA . LEU A 1 83 ? -13.615 -0.482 2.400 1.00 92.25 83 LEU A CA 1
ATOM 652 C C . LEU A 1 83 ? -14.053 -1.269 3.642 1.00 92.25 83 LEU A C 1
ATOM 654 O O . LEU A 1 83 ? -13.866 -0.809 4.771 1.00 92.25 83 LEU A O 1
ATOM 658 N N . ARG A 1 84 ? -14.706 -2.423 3.458 1.00 92.50 84 ARG A N 1
ATOM 659 C CA . ARG A 1 84 ? -15.256 -3.191 4.576 1.00 92.50 84 ARG A CA 1
ATOM 660 C C . ARG A 1 84 ? -14.176 -4.063 5.194 1.00 92.50 84 ARG A C 1
ATOM 662 O O . ARG A 1 84 ? -13.546 -4.872 4.527 1.00 92.50 84 ARG A O 1
ATOM 669 N N . LEU A 1 85 ? -14.029 -3.949 6.507 1.00 91.31 85 LEU A N 1
ATOM 670 C CA . LEU A 1 85 ? -13.300 -4.939 7.287 1.00 91.31 85 LEU A CA 1
ATOM 671 C C . LEU A 1 85 ? -14.276 -6.034 7.739 1.00 91.31 85 LEU A C 1
ATOM 673 O O . LEU A 1 85 ? -15.413 -5.712 8.108 1.00 91.31 85 LEU A O 1
ATOM 677 N N . PRO A 1 86 ? -13.862 -7.313 7.743 1.00 92.12 86 PRO A N 1
ATOM 678 C CA . PRO A 1 86 ? -14.645 -8.375 8.354 1.00 92.12 86 PRO A CA 1
ATOM 679 C C . PRO A 1 86 ? -14.971 -8.038 9.807 1.00 92.12 86 PRO A C 1
ATOM 681 O O . PRO A 1 86 ? -14.152 -7.469 10.534 1.00 92.12 86 PRO A O 1
ATOM 684 N N . ARG A 1 87 ? -16.170 -8.417 10.251 1.00 92.00 87 ARG A N 1
ATOM 685 C CA . ARG A 1 87 ? -16.524 -8.285 11.662 1.00 92.00 87 ARG A CA 1
ATOM 686 C C . ARG A 1 87 ? -15.615 -9.208 12.490 1.00 92.00 87 ARG A C 1
ATOM 688 O O . ARG A 1 87 ? -15.474 -10.373 12.115 1.00 92.00 87 ARG A O 1
ATOM 695 N N . PRO A 1 88 ? -15.041 -8.736 13.611 1.00 91.31 88 PRO A N 1
ATOM 696 C CA . PRO A 1 88 ? -14.320 -9.608 14.532 1.00 91.31 88 PRO A CA 1
ATOM 697 C C . PRO A 1 88 ? -15.199 -10.776 14.999 1.00 91.31 88 PRO A C 1
ATOM 699 O O . PRO A 1 88 ? -16.399 -10.596 15.220 1.00 91.31 88 PRO A O 1
ATOM 702 N N . ALA A 1 89 ? -14.605 -11.963 15.151 1.00 95.31 89 ALA A N 1
ATOM 703 C CA . ALA A 1 89 ? -15.309 -13.150 15.644 1.00 95.31 89 ALA A CA 1
ATOM 704 C C . ALA A 1 89 ? -15.683 -13.024 17.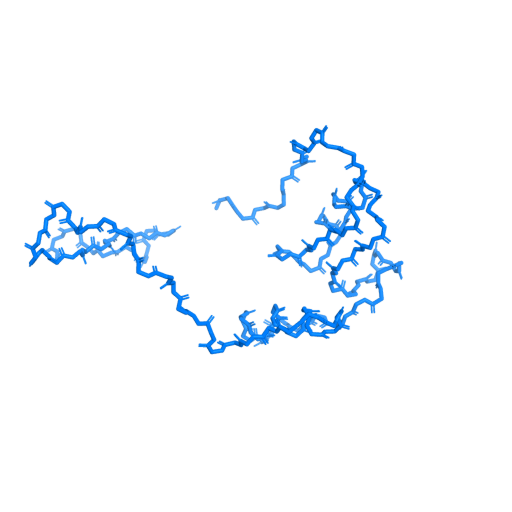131 1.00 95.31 89 ALA A C 1
ATOM 706 O O . ALA A 1 89 ? -16.712 -13.538 17.566 1.00 95.31 89 ALA A O 1
ATOM 707 N N . GLU A 1 90 ? -14.857 -12.315 17.898 1.00 95.69 90 GLU A N 1
ATOM 708 C CA . GLU A 1 90 ? -15.068 -12.082 19.320 1.00 95.69 90 GLU A CA 1
ATOM 709 C C . GLU A 1 90 ? -15.893 -10.808 19.557 1.00 95.69 90 GLU A C 1
ATOM 711 O O . GLU A 1 90 ? -15.701 -9.795 18.871 1.00 95.69 90 GLU A O 1
ATOM 716 N N . PRO A 1 91 ? -16.828 -10.825 20.523 1.00 91.88 91 PRO A N 1
ATOM 717 C CA . PRO A 1 91 ? -17.563 -9.631 20.909 1.00 91.88 91 PRO A CA 1
ATOM 718 C C . PRO A 1 91 ? -16.637 -8.604 21.574 1.00 91.88 91 PRO A C 1
ATOM 720 O O . PRO A 1 91 ? -15.599 -8.943 22.137 1.00 91.88 91 PRO A O 1
ATOM 723 N N . SER A 1 92 ? -17.045 -7.331 21.549 1.00 92.75 92 SER A N 1
ATOM 724 C CA . SER A 1 92 ? -16.321 -6.276 22.266 1.00 92.75 92 SER A CA 1
ATOM 725 C C . SER A 1 92 ? -16.205 -6.628 23.757 1.00 92.75 92 SER A C 1
ATOM 727 O O . SER A 1 92 ? -17.231 -6.942 24.369 1.00 92.75 92 SER A O 1
ATOM 729 N N . PRO A 1 93 ? -15.017 -6.495 24.375 1.00 94.56 93 PRO A N 1
ATOM 730 C CA . PRO A 1 93 ? -14.856 -6.668 25.819 1.00 94.56 93 PRO A CA 1
ATOM 731 C C . PRO A 1 93 ? -15.562 -5.568 26.632 1.00 94.56 93 PRO A C 1
ATOM 733 O O . PRO A 1 93 ? -15.712 -5.702 27.842 1.00 94.56 93 PRO A O 1
ATOM 736 N N . ALA A 1 94 ? -16.018 -4.493 25.980 1.00 95.19 94 ALA A N 1
ATOM 737 C CA . ALA A 1 94 ? -16.816 -3.426 26.575 1.00 95.19 94 ALA A CA 1
ATOM 738 C C . ALA A 1 94 ? -18.083 -3.166 25.729 1.00 95.19 94 ALA A C 1
ATOM 740 O O . ALA A 1 94 ? -18.093 -2.271 24.874 1.00 95.19 94 ALA A O 1
ATOM 741 N N . PRO A 1 95 ? -19.154 -3.967 25.899 1.00 94.00 95 PRO A N 1
ATOM 742 C CA . PRO A 1 95 ? -20.411 -3.766 25.182 1.00 94.00 95 PRO A CA 1
ATOM 743 C C . PRO A 1 95 ? -21.039 -2.402 25.501 1.00 94.00 95 PRO A C 1
ATOM 745 O O . PRO A 1 95 ? -21.099 -1.993 26.656 1.00 94.00 95 PRO A O 1
ATOM 748 N N . GLY A 1 96 ? -21.518 -1.697 24.473 1.00 94.38 96 GLY A N 1
ATOM 749 C CA . GLY A 1 96 ? -22.160 -0.383 24.622 1.00 94.38 96 GLY A CA 1
ATOM 750 C C . GLY A 1 96 ? -21.201 0.800 24.814 1.00 94.38 96 GLY A C 1
ATOM 751 O O . GLY A 1 96 ? -21.663 1.937 24.869 1.00 94.38 96 GLY A O 1
ATOM 752 N N . ALA A 1 97 ? -19.887 0.567 24.884 1.00 96.25 97 ALA A N 1
ATOM 753 C CA . ALA A 1 97 ? -18.906 1.643 24.976 1.00 96.25 97 ALA A CA 1
ATOM 754 C C . ALA A 1 97 ? -18.767 2.427 23.657 1.00 96.25 97 ALA A C 1
ATOM 756 O O . ALA A 1 97 ? -18.894 1.871 22.564 1.00 96.25 97 ALA A O 1
ATOM 757 N N . LEU A 1 98 ? -18.438 3.716 23.772 1.00 95.38 98 LEU A N 1
ATOM 758 C CA . LEU A 1 98 ? -18.019 4.570 22.659 1.00 95.38 98 LEU A CA 1
ATOM 759 C C . LEU A 1 98 ? -16.491 4.653 22.623 1.00 95.38 98 LEU A C 1
ATOM 761 O O . LEU A 1 98 ? -15.852 4.832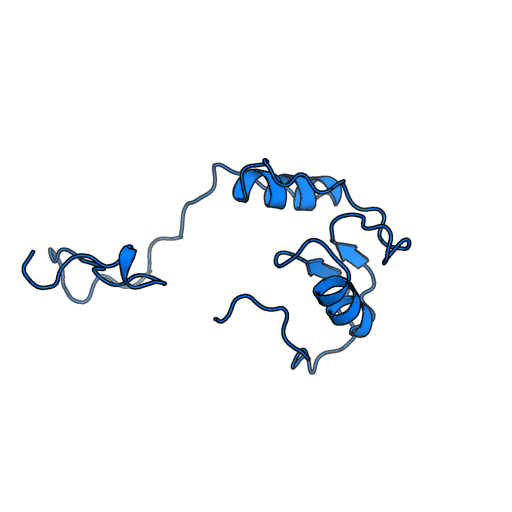 23.659 1.00 95.38 98 LEU A O 1
ATOM 765 N N . VAL A 1 99 ? -15.905 4.554 21.429 1.00 93.12 99 VAL A N 1
ATOM 766 C CA . VAL A 1 99 ? -14.457 4.693 21.231 1.00 93.12 99 VAL A CA 1
ATOM 767 C C . VAL A 1 99 ? -14.149 6.090 20.713 1.00 93.12 99 VAL A C 1
ATOM 769 O O . VAL A 1 99 ? -14.678 6.514 19.688 1.00 93.12 99 VAL A O 1
ATOM 772 N N . VAL A 1 100 ? -13.241 6.776 21.401 1.00 93.69 100 VAL A N 1
ATOM 773 C CA . VAL A 1 100 ? -12.701 8.071 20.987 1.00 93.69 100 VAL A CA 1
ATOM 774 C C . VAL A 1 100 ? -11.210 7.904 20.711 1.00 93.69 100 VAL A C 1
ATOM 776 O O . VAL A 1 100 ? -10.473 7.400 21.555 1.00 93.69 100 VAL A O 1
ATOM 779 N N . HIS A 1 101 ? -10.750 8.348 19.540 1.00 93.75 101 HIS A N 1
ATOM 780 C CA . HIS A 1 101 ? -9.327 8.423 19.208 1.00 93.75 101 HIS A CA 1
ATOM 781 C C . HIS A 1 101 ? -8.890 9.895 19.107 1.00 93.75 101 HIS A C 1
ATOM 783 O O . HIS A 1 101 ? -8.944 10.468 18.021 1.00 93.75 101 HIS A O 1
ATOM 789 N N . PRO A 1 102 ? -8.468 10.535 20.218 1.00 95.06 102 PRO A N 1
ATOM 790 C CA . PRO A 1 102 ? -8.093 11.955 20.217 1.00 95.06 102 PRO A CA 1
ATOM 791 C C . PRO A 1 102 ? -6.690 12.203 19.632 1.00 95.06 102 PRO A C 1
ATOM 793 O O . PRO A 1 102 ? -6.308 13.340 19.343 1.00 95.06 102 PRO A O 1
ATOM 796 N N . GLY A 1 103 ? -5.898 11.136 19.488 1.00 94.12 103 GLY A N 1
ATOM 797 C CA . GLY A 1 103 ? -4.552 11.174 18.937 1.00 94.12 103 GLY A CA 1
ATOM 798 C C . GLY A 1 103 ? -4.530 11.400 17.425 1.00 94.12 103 GLY A C 1
ATOM 799 O O . GLY A 1 103 ? -5.484 11.125 16.708 1.00 94.12 103 GLY A O 1
ATOM 800 N N . ALA A 1 104 ? -3.397 11.898 16.931 1.00 94.00 104 ALA A N 1
ATOM 801 C CA . ALA A 1 104 ? -3.139 12.068 15.506 1.00 94.00 104 ALA A CA 1
ATOM 802 C C . ALA A 1 104 ? -1.634 12.120 15.220 1.00 94.00 104 ALA A C 1
ATOM 804 O O . ALA A 1 104 ? -0.817 12.454 16.089 1.00 94.00 104 ALA A O 1
ATOM 805 N N . GLY A 1 105 ? -1.273 11.868 13.958 1.00 89.25 105 GLY A N 1
ATOM 806 C CA . GLY A 1 105 ? 0.115 11.840 13.485 1.00 89.25 105 GLY A CA 1
ATOM 807 C C . GLY A 1 105 ? 0.853 13.187 13.502 1.00 89.25 105 GLY A C 1
ATOM 808 O O . GLY A 1 105 ? 2.026 13.237 13.149 1.00 89.25 105 GLY A O 1
ATOM 809 N N . SER A 1 106 ? 0.201 14.295 13.866 1.00 91.19 106 SER A N 1
ATOM 810 C CA . SER A 1 106 ? 0.873 15.558 14.206 1.00 91.19 106 SER A CA 1
ATOM 811 C C . SER A 1 106 ? 0.074 16.332 15.260 1.00 91.19 106 SER A C 1
ATOM 813 O O . SER A 1 106 ? -1.145 16.165 15.313 1.00 91.19 106 SER A O 1
ATOM 815 N N . PRO A 1 107 ? 0.723 17.192 16.073 1.00 92.62 107 PRO A N 1
ATOM 816 C CA . PRO A 1 107 ? 0.058 17.924 17.154 1.00 92.62 107 PRO A CA 1
ATOM 817 C C . PRO A 1 107 ? -1.156 18.747 16.711 1.00 92.62 107 PRO A C 1
ATOM 819 O O . PRO A 1 107 ? -2.194 18.671 17.350 1.00 92.62 107 PRO A O 1
ATOM 822 N N . ALA A 1 108 ? -1.067 19.447 15.575 1.00 94.25 108 ALA A N 1
ATOM 823 C CA . ALA A 1 108 ? -2.150 20.292 15.058 1.00 94.25 108 ALA A CA 1
ATOM 824 C C . ALA A 1 108 ? -3.428 19.527 14.657 1.00 94.25 108 ALA A C 1
ATOM 826 O O . ALA A 1 108 ? -4.461 20.141 14.428 1.00 94.25 108 ALA A O 1
ATOM 827 N N . ARG A 1 109 ? -3.354 18.195 14.538 1.00 93.75 109 ARG A N 1
ATOM 828 C CA . ARG A 1 109 ? -4.495 17.324 14.209 1.00 93.75 109 ARG A CA 1
ATOM 829 C C . ARG A 1 109 ? -5.055 16.588 15.428 1.00 93.75 109 ARG A C 1
ATOM 831 O O . ARG A 1 109 ? -5.969 15.790 15.269 1.00 93.75 109 ARG A O 1
ATOM 838 N N . ARG A 1 110 ? -4.471 16.783 16.614 1.00 95.75 110 ARG A N 1
ATOM 839 C CA . ARG A 1 110 ? -4.941 16.153 17.854 1.00 95.75 110 ARG A CA 1
ATOM 840 C C . ARG A 1 110 ? -6.114 16.947 18.407 1.00 95.75 110 ARG A C 1
ATOM 842 O O . ARG A 1 110 ? -6.120 18.175 18.326 1.00 95.75 110 ARG A O 1
ATOM 849 N N . TRP A 1 111 ? -7.083 16.250 18.982 1.00 95.94 111 TRP A N 1
ATOM 850 C CA . TRP A 1 111 ? -8.176 16.904 19.692 1.00 95.94 111 TRP A CA 1
ATOM 851 C C . TRP A 1 111 ? -7.627 17.560 20.980 1.00 95.94 111 TRP A C 1
ATOM 853 O O . TRP A 1 111 ? -6.779 16.937 21.630 1.00 95.94 111 TRP A O 1
ATOM 863 N N . PRO A 1 112 ? -8.002 18.811 21.334 1.00 94.00 112 PRO A N 1
ATOM 864 C CA . PRO A 1 112 ? -7.532 19.433 22.567 1.00 94.00 112 PRO A CA 1
ATOM 865 C C . PRO A 1 112 ? -7.907 18.589 23.794 1.00 94.00 112 PRO A C 1
ATOM 867 O O . PRO A 1 112 ? -9.043 18.129 23.861 1.00 94.00 112 PRO A O 1
ATOM 870 N N . PRO A 1 113 ? -6.989 18.372 24.755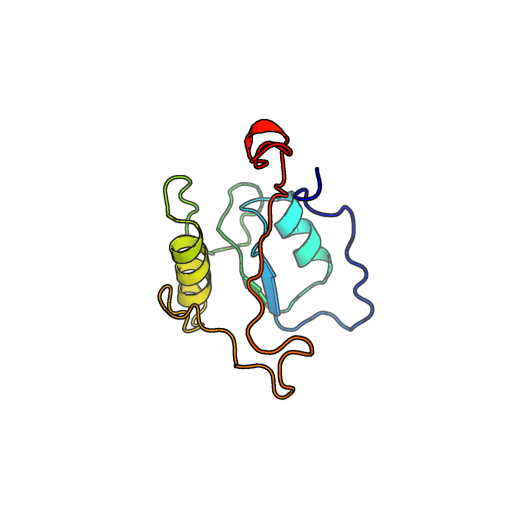 1.00 91.94 113 PRO A N 1
ATOM 871 C CA . PRO A 1 113 ? -7.241 17.496 25.905 1.00 91.94 113 PRO A CA 1
ATOM 872 C C . PRO A 1 113 ? -8.396 17.930 26.814 1.00 91.94 113 PRO A C 1
ATOM 874 O O . PRO A 1 113 ? -8.898 17.122 27.585 1.00 91.94 113 PRO A O 1
ATOM 877 N N . ASP A 1 114 ? -8.771 19.207 26.764 1.00 93.38 114 ASP A N 1
ATOM 878 C CA . ASP A 1 114 ? -9.858 19.822 27.523 1.00 93.38 114 ASP A CA 1
ATOM 879 C C . ASP A 1 114 ? -11.234 19.715 26.831 1.00 93.38 114 ASP A C 1
ATOM 881 O O . ASP A 1 114 ? -12.187 20.348 27.287 1.00 93.38 114 ASP A O 1
ATOM 885 N N . ARG A 1 115 ? -11.346 18.944 25.736 1.00 87.81 115 ARG A N 1
ATOM 886 C CA . ARG A 1 115 ? -12.567 18.779 24.931 1.00 87.81 115 ARG A CA 1
ATOM 887 C C . ARG A 1 115 ? -13.047 17.339 24.809 1.00 87.81 115 ARG A C 1
ATOM 889 O O . ARG A 1 115 ? -12.207 16.416 24.862 1.00 87.81 115 ARG A O 1
#

Sequence (115 aa):
PGRAVPGELAWAGPPPDVAVDLHGNGPPSHRLLAALRPARLFAFAHPWTPGIEGPNWFAEEHERDRWCRLLRWYGVDADPVDLRLPRPAEPSPAPGALVVHPGAGSPARRWPPDR

pLDDT: mean 93.76, std 6.65, range [45.0, 98.31]

Foldseek 3Di:
DPLDQDPADPDPDQLAQEDEDLRDQDDSNVVRNCVSVHVYYQHAQDPVCNVHPFHHDDPPDDSLVRVQNSCVSVVHHDDSVPPDDDDDPDDDPDPPDDDDDQDDPDPVSGHPPVD